Protein AF-A0ABD5DXK3-F1 (afdb_monomer_lite)

Secondary structure (DSSP, 8-state):
--HHHHHHHT--SGGGSHHHHHHTTT---SEEE--SSHHHHHHHHHHHHHTT--EEEESS---SS-TT--TT-SEEEEGGG--

Foldseek 3Di:
DPPVVQVVQLAAQLVVDPVLCVVLPPFTAPEEDEDQEPVSVVVVVVVCVVVVFDEFEDEPRHDRRSNRRRRPHGYYYYDPNPD

pLDDT: mean 95.62, std 4.59, range [68.88, 98.25]

Organism: Acinetobacter baumannii (NCBI:txid470)

Structure (mmCIF, N/CA/C/O backbone):
data_AF-A0ABD5DXK3-F1
#
_entry.id   AF-A0ABD5DXK3-F1
#
loop_
_atom_site.group_PDB
_atom_site.id
_atom_site.type_symbol
_atom_site.label_atom_id
_atom_site.label_alt_id
_atom_site.label_comp_id
_atom_site.label_asym_id
_atom_site.label_entity_id
_atom_site.label_seq_id
_atom_site.pdbx_PDB_ins_code
_atom_site.Cartn_x
_atom_site.Cartn_y
_atom_site.Cartn_z
_atom_site.occupancy
_atom_site.B_iso_or_equiv
_atom_site.auth_seq_id
_atom_site.auth_comp_id
_atom_site.auth_asym_id
_atom_site.auth_atom_id
_atom_site.pdbx_PDB_model_num
ATOM 1 N N . LEU A 1 1 ? -11.562 10.375 -5.523 1.00 68.88 1 LEU A N 1
ATOM 2 C CA . LEU A 1 1 ? -10.545 10.846 -6.506 1.00 68.88 1 LEU A CA 1
ATOM 3 C C . LEU A 1 1 ? -10.887 10.276 -7.881 1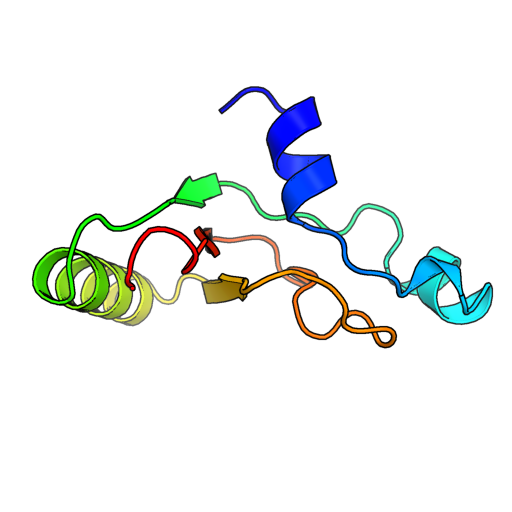.00 68.88 1 LEU A C 1
ATOM 5 O O . LEU A 1 1 ? -11.577 9.271 -7.931 1.00 68.88 1 LEU A O 1
ATOM 9 N N . GLN A 1 2 ? -10.429 10.886 -8.980 1.00 82.94 2 GLN A N 1
ATOM 10 C CA . GLN A 1 2 ? -10.643 10.320 -10.322 1.00 82.94 2 GLN A CA 1
ATOM 11 C C . GLN A 1 2 ? -9.958 8.939 -10.457 1.00 82.94 2 GLN A C 1
ATOM 13 O O . GLN A 1 2 ? -8.839 8.792 -9.951 1.00 82.94 2 GLN A O 1
ATOM 18 N N . PRO A 1 3 ? -10.547 7.962 -11.179 1.00 82.50 3 PRO A N 1
ATOM 19 C CA . PRO A 1 3 ? -10.006 6.600 -11.296 1.00 82.50 3 PRO A CA 1
ATOM 20 C C . PRO A 1 3 ? -8.545 6.536 -11.768 1.00 82.50 3 PRO A C 1
ATOM 22 O O . PRO A 1 3 ? -7.735 5.790 -11.222 1.00 82.50 3 PRO A O 1
ATOM 25 N N . ALA A 1 4 ? -8.160 7.393 -12.721 1.00 88.81 4 ALA A N 1
ATOM 26 C CA . ALA A 1 4 ? -6.786 7.466 -13.222 1.00 88.81 4 ALA A CA 1
ATOM 27 C C . ALA A 1 4 ? -5.763 7.827 -12.125 1.00 88.81 4 ALA A C 1
ATOM 29 O O . ALA A 1 4 ? -4.644 7.310 -12.106 1.00 88.81 4 ALA A O 1
ATOM 30 N N . LYS A 1 5 ? -6.151 8.686 -11.173 1.00 93.62 5 LYS A N 1
ATOM 31 C CA . LYS A 1 5 ? -5.286 9.096 -10.060 1.00 93.62 5 LYS A CA 1
ATOM 32 C C . LYS A 1 5 ? -5.109 7.966 -9.044 1.00 93.62 5 LYS A C 1
ATOM 34 O O . LYS A 1 5 ? -3.995 7.780 -8.566 1.00 93.62 5 LYS A O 1
ATOM 39 N N . ILE A 1 6 ? -6.162 7.195 -8.770 1.00 95.69 6 ILE A N 1
ATOM 40 C CA . ILE A 1 6 ? -6.114 6.024 -7.878 1.00 95.69 6 ILE A CA 1
ATOM 41 C C . ILE A 1 6 ? -5.182 4.953 -8.453 1.00 95.69 6 ILE A C 1
ATOM 43 O O . ILE A 1 6 ? -4.269 4.497 -7.763 1.00 95.69 6 ILE A O 1
ATOM 47 N N . LYS A 1 7 ? -5.325 4.641 -9.748 1.00 94.62 7 LYS A N 1
ATOM 48 C CA . LYS A 1 7 ? -4.453 3.686 -10.446 1.00 94.62 7 LYS A CA 1
ATOM 49 C C . LYS A 1 7 ? -2.978 4.082 -10.372 1.00 94.62 7 LYS A C 1
ATOM 51 O O . LYS A 1 7 ? -2.124 3.234 -10.141 1.00 94.62 7 LYS A O 1
ATOM 56 N N . ARG A 1 8 ? -2.664 5.372 -10.539 1.00 95.06 8 ARG A N 1
ATOM 57 C CA . ARG A 1 8 ? -1.286 5.877 -10.416 1.00 95.06 8 ARG A CA 1
ATOM 58 C C . ARG A 1 8 ? -0.746 5.752 -8.988 1.00 95.06 8 ARG A C 1
ATOM 60 O O . ARG A 1 8 ? 0.411 5.394 -8.811 1.00 95.06 8 ARG A O 1
ATOM 67 N N . LEU A 1 9 ? -1.564 6.061 -7.981 1.00 96.69 9 LEU A N 1
ATOM 68 C CA . LEU A 1 9 ? -1.166 6.002 -6.567 1.00 96.69 9 LEU A CA 1
ATOM 69 C C . LEU A 1 9 ? -1.090 4.569 -6.021 1.00 96.69 9 LEU A C 1
ATOM 71 O O . LEU A 1 9 ? -0.435 4.337 -5.013 1.00 96.69 9 LEU A O 1
ATOM 75 N N . SER A 1 10 ? -1.682 3.602 -6.712 1.00 97.38 10 SER A N 1
ATOM 76 C CA . SER A 1 10 ? -1.614 2.183 -6.351 1.00 97.38 10 SER A CA 1
ATOM 77 C C . SER A 1 10 ? -0.375 1.468 -6.901 1.00 97.38 10 SER A C 1
ATOM 79 O O . SER A 1 10 ? -0.331 0.244 -6.907 1.00 97.38 10 SER A O 1
ATOM 81 N N . ARG A 1 11 ? 0.606 2.209 -7.433 1.00 96.88 11 ARG A N 1
ATOM 82 C CA . ARG A 1 11 ? 1.802 1.658 -8.079 1.00 96.88 11 ARG A CA 1
ATOM 83 C C . ARG A 1 11 ? 3.080 2.254 -7.507 1.00 96.88 11 ARG A C 1
ATOM 85 O O . ARG A 1 11 ? 3.127 3.436 -7.146 1.00 96.88 11 ARG A O 1
ATOM 92 N N . ASP A 1 12 ? 4.101 1.414 -7.491 1.00 96.62 12 ASP A N 1
ATOM 93 C CA . ASP A 1 12 ? 5.505 1.725 -7.249 1.00 96.62 12 ASP A CA 1
ATOM 94 C C . ASP A 1 12 ? 6.339 1.362 -8.497 1.00 96.62 12 ASP A C 1
ATOM 96 O O . ASP A 1 12 ? 5.816 1.326 -9.618 1.00 96.62 12 ASP A O 1
ATOM 100 N N . PHE A 1 13 ? 7.633 1.107 -8.325 1.00 97.50 13 PHE A N 1
ATOM 101 C CA . PHE A 1 13 ? 8.561 0.746 -9.393 1.00 97.50 13 PHE A CA 1
ATOM 102 C C . PHE A 1 13 ? 8.620 -0.760 -9.693 1.00 97.50 13 PHE A C 1
ATOM 104 O O . PHE A 1 13 ? 9.560 -1.214 -10.340 1.00 97.50 13 PHE A O 1
ATOM 111 N N . HIS A 1 14 ? 7.606 -1.552 -9.318 1.00 97.56 14 HIS A N 1
ATOM 112 C CA . HIS A 1 14 ? 7.550 -2.982 -9.678 1.00 97.56 14 HIS A CA 1
ATOM 113 C C . HIS A 1 14 ? 7.659 -3.270 -11.180 1.00 97.56 14 HIS A C 1
ATOM 115 O O . HIS A 1 14 ? 8.000 -4.387 -11.562 1.00 97.56 14 HIS A O 1
ATOM 121 N N . TRP A 1 15 ? 7.415 -2.275 -12.039 1.00 95.06 15 TRP A N 1
ATOM 122 C CA . TRP A 1 15 ? 7.599 -2.383 -13.486 1.00 95.06 15 TRP A CA 1
ATOM 123 C C . TRP A 1 15 ? 9.047 -2.680 -13.914 1.00 95.06 15 TRP A C 1
ATOM 125 O O . TRP A 1 15 ? 9.272 -3.065 -15.058 1.00 95.06 15 TRP A O 1
ATOM 135 N N . PHE A 1 16 ? 10.022 -2.569 -13.005 1.00 96.88 16 PHE A N 1
ATOM 136 C CA . PHE A 1 16 ? 11.387 -3.069 -13.209 1.00 96.88 16 PHE A CA 1
ATOM 137 C C . PHE A 1 16 ? 11.424 -4.591 -13.430 1.00 96.88 16 PHE A C 1
ATOM 139 O O . PHE A 1 16 ? 12.348 -5.099 -14.061 1.00 96.88 16 PHE A O 1
ATOM 146 N N . SER A 1 17 ? 10.426 -5.323 -12.927 1.00 98.06 17 SER A N 1
ATOM 147 C CA . SER A 1 17 ? 10.262 -6.757 -13.143 1.00 98.06 17 SER A CA 1
ATOM 148 C C . SER A 1 17 ? 9.077 -7.018 -14.081 1.00 98.06 17 SER A C 1
ATOM 150 O O . SER A 1 17 ? 7.929 -6.721 -13.725 1.00 98.06 17 SER A O 1
ATOM 152 N N . PRO A 1 18 ? 9.303 -7.624 -15.262 1.00 97.12 18 PRO A N 1
ATOM 153 C CA . PRO A 1 18 ? 8.216 -8.057 -16.140 1.00 97.12 18 PRO A CA 1
ATOM 154 C C . PRO A 1 18 ? 7.251 -9.021 -15.437 1.00 97.12 18 PRO A C 1
ATOM 156 O O . PRO A 1 18 ? 6.040 -8.909 -15.606 1.00 97.12 18 PRO A O 1
ATOM 159 N N . LEU A 1 19 ? 7.780 -9.897 -14.572 1.00 98.12 19 LEU A N 1
ATOM 160 C CA . LEU A 1 19 ? 6.984 -10.845 -13.792 1.00 98.12 19 LEU A CA 1
ATOM 161 C C . LEU A 1 19 ? 6.033 -10.122 -12.830 1.00 98.12 19 LEU A C 1
ATOM 163 O O . LEU A 1 19 ? 4.846 -10.430 -12.783 1.00 98.12 19 LEU A O 1
ATOM 167 N N . LEU A 1 20 ? 6.534 -9.139 -12.075 1.00 97.88 20 LEU A N 1
ATOM 168 C CA . LEU A 1 20 ? 5.689 -8.389 -11.141 1.00 97.88 20 LEU A CA 1
ATOM 169 C C . LEU A 1 20 ? 4.684 -7.504 -11.877 1.00 97.88 20 LEU A C 1
ATOM 171 O O . LEU A 1 20 ? 3.569 -7.326 -11.401 1.00 97.88 20 LEU A O 1
ATOM 175 N N . THR A 1 21 ? 5.047 -6.981 -13.048 1.00 97.44 21 THR A N 1
ATOM 176 C CA . THR A 1 21 ? 4.115 -6.229 -13.903 1.00 97.44 21 THR A CA 1
ATOM 177 C C . THR A 1 21 ? 2.900 -7.072 -14.273 1.00 97.44 21 THR A C 1
ATOM 179 O O . THR A 1 21 ? 1.772 -6.584 -14.205 1.00 97.44 21 THR A O 1
ATOM 182 N N . GLU A 1 22 ? 3.127 -8.332 -14.645 1.00 97.88 22 GLU A N 1
ATOM 183 C CA . GLU A 1 22 ? 2.064 -9.281 -14.965 1.00 97.88 22 GLU A CA 1
ATOM 184 C C . GLU A 1 22 ? 1.260 -9.667 -13.714 1.00 97.88 22 GLU A C 1
ATOM 186 O O . GLU A 1 22 ? 0.037 -9.541 -13.704 1.00 97.88 22 GLU A O 1
ATOM 191 N N . GLN A 1 23 ? 1.934 -10.054 -12.628 1.00 97.94 23 GLN A N 1
ATOM 192 C CA . GLN A 1 23 ? 1.282 -10.508 -11.391 1.00 97.94 23 GLN A CA 1
ATOM 193 C C . GLN A 1 23 ? 0.447 -9.420 -10.699 1.00 97.94 23 GLN A C 1
ATOM 195 O O . GLN A 1 23 ? -0.564 -9.719 -10.062 1.00 97.94 23 GLN A O 1
ATOM 200 N N . LEU A 1 24 ? 0.855 -8.156 -10.817 1.00 97.94 24 LEU A N 1
ATOM 201 C CA . LEU A 1 24 ? 0.200 -7.011 -10.180 1.00 97.94 24 LEU A CA 1
ATOM 202 C C . LEU A 1 24 ? -0.739 -6.264 -11.140 1.00 97.94 24 LEU A C 1
ATOM 204 O O . LEU A 1 24 ? -1.296 -5.215 -10.794 1.00 97.94 24 LEU A O 1
ATOM 208 N N . ALA A 1 25 ? -0.952 -6.790 -12.349 1.00 96.50 25 ALA A N 1
ATOM 209 C CA . ALA A 1 25 ? -1.858 -6.201 -13.320 1.00 96.50 25 ALA A CA 1
ATOM 210 C C . ALA A 1 2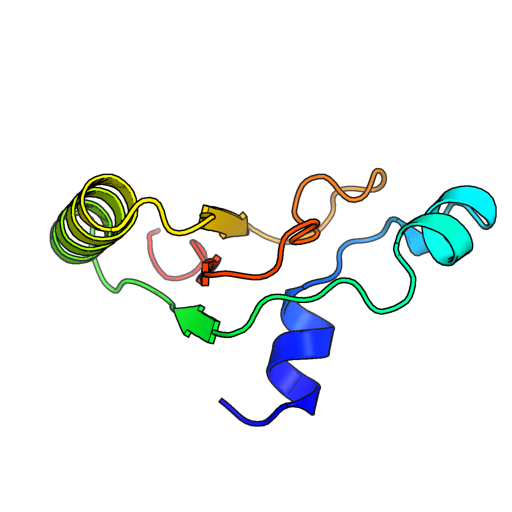5 ? -3.286 -6.087 -12.752 1.00 96.50 25 ALA A C 1
ATOM 212 O O . ALA A 1 25 ? -3.836 -7.010 -12.159 1.00 96.50 25 ALA A O 1
ATOM 213 N N . GLY A 1 26 ? -3.897 -4.912 -12.924 1.00 95.31 26 GLY A N 1
ATOM 214 C CA . GLY A 1 26 ? -5.262 -4.6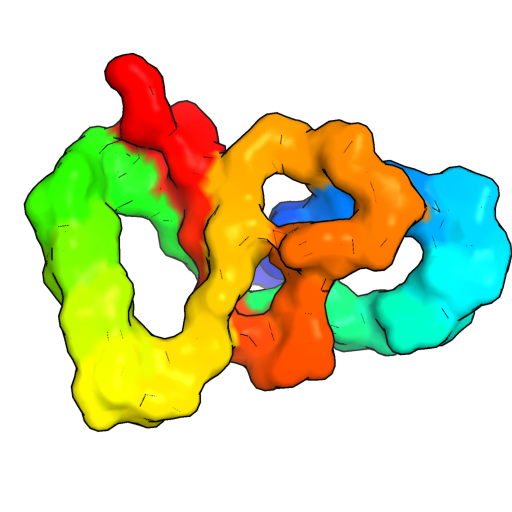34 -12.458 1.00 95.31 26 GLY A CA 1
ATOM 215 C C . GLY A 1 26 ? -5.414 -4.401 -10.950 1.00 95.31 26 GLY A C 1
ATOM 216 O O . GLY A 1 26 ? -6.478 -3.950 -10.535 1.00 95.31 26 GLY A O 1
ATOM 217 N N . LYS A 1 27 ? -4.374 -4.630 -10.139 1.00 97.69 27 LYS A N 1
ATOM 218 C CA . LYS A 1 27 ? -4.406 -4.377 -8.693 1.00 97.69 27 LYS A CA 1
ATOM 219 C C . LYS A 1 27 ? -4.366 -2.876 -8.402 1.00 97.69 27 LYS A C 1
ATOM 221 O O . LYS A 1 27 ? -3.488 -2.159 -8.889 1.00 97.69 27 LYS A O 1
ATOM 226 N N . GLN A 1 28 ? -5.346 -2.392 -7.646 1.00 97.62 28 GLN A N 1
ATOM 227 C CA . GLN A 1 28 ? -5.463 -0.995 -7.237 1.00 97.62 28 GLN A CA 1
ATOM 228 C C . GLN A 1 28 ? -6.359 -0.862 -6.008 1.00 97.62 28 GLN A C 1
ATOM 230 O O . GLN A 1 28 ? -7.207 -1.718 -5.792 1.00 97.62 28 GLN A O 1
ATOM 235 N N . ALA A 1 29 ? -6.210 0.229 -5.257 1.00 97.81 29 ALA A N 1
ATOM 236 C CA . ALA A 1 29 ? -7.137 0.578 -4.181 1.00 97.81 29 ALA A CA 1
ATOM 237 C C . ALA A 1 29 ? -8.519 0.989 -4.719 1.00 97.81 29 ALA A C 1
ATOM 239 O O . ALA A 1 29 ? -8.636 1.469 -5.850 1.00 97.81 29 ALA A O 1
ATOM 240 N N . ASP A 1 30 ? -9.538 0.894 -3.867 1.00 97.12 30 ASP A N 1
ATOM 241 C CA . ASP A 1 30 ? -10.881 1.436 -4.112 1.00 97.12 30 ASP A CA 1
ATOM 242 C C . ASP A 1 30 ? -10.937 2.933 -3.787 1.00 97.12 30 ASP A C 1
ATOM 244 O O . ASP A 1 30 ? -11.591 3.725 -4.471 1.00 97.12 30 ASP A O 1
ATOM 248 N N . ALA A 1 31 ? -10.194 3.342 -2.756 1.00 96.44 31 ALA A N 1
ATOM 249 C CA . ALA A 1 31 ? -10.086 4.725 -2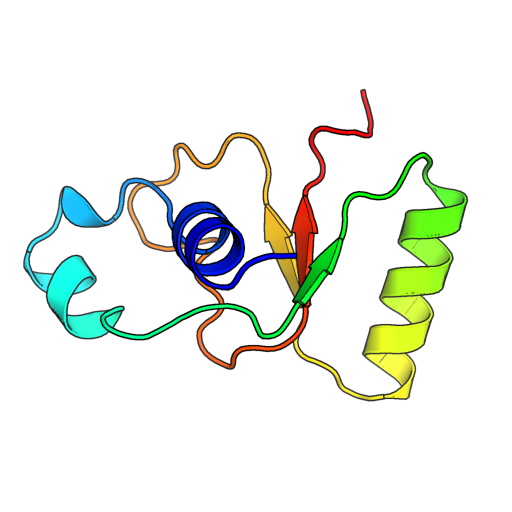.325 1.00 96.44 31 ALA A CA 1
ATOM 250 C C . ALA A 1 31 ? -8.657 5.079 -1.905 1.00 96.44 31 ALA A C 1
ATOM 252 O O . ALA A 1 31 ? -7.876 4.240 -1.462 1.00 96.44 31 ALA A O 1
ATOM 253 N N . VAL A 1 32 ? -8.325 6.366 -2.029 1.00 96.94 32 VAL A N 1
ATOM 254 C CA . VAL A 1 32 ? -7.059 6.917 -1.541 1.00 96.94 32 VAL A CA 1
ATOM 255 C C . VAL A 1 32 ? -7.350 8.105 -0.644 1.00 96.94 32 VAL A C 1
ATOM 257 O O . VAL A 1 32 ? -8.117 8.996 -1.019 1.00 96.94 32 VAL A O 1
ATOM 260 N N . VAL A 1 33 ? -6.702 8.118 0.512 1.00 96.00 33 VAL A N 1
ATOM 261 C CA . VAL A 1 33 ? -6.802 9.156 1.539 1.00 96.00 33 VAL A CA 1
ATOM 262 C C . VAL A 1 33 ? -5.415 9.689 1.858 1.00 96.00 33 VAL A C 1
ATOM 264 O O . VAL A 1 33 ? -4.426 8.972 1.735 1.00 96.00 33 VAL A O 1
ATOM 267 N N . ARG A 1 34 ? -5.342 10.955 2.257 1.00 96.31 34 ARG A N 1
ATOM 268 C CA . ARG A 1 34 ? -4.108 11.600 2.706 1.00 96.31 34 ARG A CA 1
ATOM 269 C C . ARG A 1 34 ? -4.415 12.305 4.029 1.00 96.31 34 ARG A C 1
ATOM 271 O O . ARG A 1 34 ? -4.995 13.390 3.964 1.00 96.31 34 ARG A O 1
ATOM 278 N N . PRO A 1 35 ? -4.130 11.678 5.183 1.00 96.19 35 PRO A N 1
ATOM 279 C CA . PRO A 1 35 ? -4.387 12.285 6.484 1.00 96.19 35 PRO A CA 1
ATOM 280 C C . PRO A 1 35 ? -3.552 13.557 6.661 1.00 96.19 35 PRO A C 1
ATOM 282 O O . PRO A 1 35 ? -2.446 13.670 6.121 1.00 96.19 35 PRO A O 1
ATOM 285 N N . ARG A 1 36 ? -4.115 14.520 7.389 1.00 94.75 36 ARG A N 1
ATOM 286 C CA . ARG A 1 36 ? -3.504 15.823 7.684 1.00 94.75 36 ARG A CA 1
ATOM 287 C C . ARG A 1 36 ? -2.632 15.784 8.935 1.00 94.75 36 ARG A C 1
ATOM 289 O O . ARG A 1 36 ? -1.675 16.544 9.017 1.00 94.75 36 ARG A O 1
ATOM 296 N N . ASP A 1 37 ? -2.970 14.912 9.878 1.00 96.12 37 ASP A N 1
ATOM 297 C CA . ASP A 1 37 ? -2.278 14.733 11.152 1.00 96.12 37 ASP A CA 1
ATOM 298 C C . ASP A 1 37 ? -2.398 13.280 11.662 1.00 96.12 37 ASP A C 1
ATOM 300 O O . ASP A 1 37 ? -3.038 12.418 11.045 1.00 96.12 37 ASP A O 1
ATOM 304 N N . GLU A 1 38 ? -1.734 12.996 12.784 1.00 96.62 38 GLU A N 1
ATOM 305 C CA . GLU A 1 38 ? -1.743 11.674 13.420 1.00 96.62 38 GLU A CA 1
ATOM 306 C C . GLU A 1 38 ? -3.122 11.277 13.964 1.00 96.62 38 GLU A C 1
ATOM 308 O O . GLU A 1 38 ? -3.439 10.087 14.015 1.00 96.62 38 GLU A O 1
ATOM 313 N N . GLU A 1 39 ? -3.959 12.242 14.348 1.00 97.44 39 GLU A N 1
ATOM 314 C CA . GLU A 1 39 ? -5.290 11.961 14.885 1.00 97.44 39 GLU A CA 1
ATOM 315 C C . GLU A 1 39 ? -6.224 11.459 13.779 1.00 97.44 39 GLU A C 1
ATOM 317 O O . GLU A 1 39 ? -6.905 10.448 13.963 1.00 97.44 39 GLU A O 1
ATOM 322 N N . GLU A 1 40 ? -6.199 12.081 12.599 1.00 96.69 40 GLU A N 1
ATOM 323 C CA . GLU A 1 40 ? -6.916 11.576 11.426 1.00 96.69 40 GLU A CA 1
ATOM 324 C C . GLU A 1 40 ? -6.433 10.190 11.011 1.00 96.69 40 GLU A C 1
ATOM 326 O O . GLU A 1 40 ? -7.247 9.314 10.709 1.00 96.69 40 GLU A O 1
ATOM 331 N N . LEU A 1 41 ? -5.114 9.969 11.014 1.00 97.19 41 LEU A N 1
ATOM 332 C CA . LEU A 1 41 ? -4.547 8.656 10.715 1.00 97.19 41 LEU A CA 1
ATOM 333 C C . LEU A 1 41 ? -5.049 7.605 11.713 1.00 97.19 41 LEU A C 1
ATOM 335 O O . LEU A 1 41 ? -5.471 6.523 11.302 1.00 97.19 41 LEU A O 1
ATOM 339 N N . ARG A 1 42 ? -5.046 7.927 13.010 1.00 97.94 42 ARG A N 1
ATOM 340 C CA . ARG A 1 42 ? -5.537 7.043 14.070 1.00 97.94 42 ARG A CA 1
ATOM 341 C C . ARG A 1 42 ? -7.003 6.685 13.855 1.00 97.94 42 ARG A C 1
ATOM 343 O O . ARG A 1 42 ? -7.340 5.503 13.855 1.00 97.94 42 ARG A O 1
ATOM 350 N N . GLN A 1 43 ? -7.863 7.678 13.633 1.00 97.38 43 GLN A N 1
ATOM 351 C CA . GLN A 1 43 ? -9.292 7.460 13.383 1.00 97.38 43 GLN A CA 1
ATOM 352 C C . GLN A 1 43 ? -9.521 6.561 12.166 1.00 97.38 43 GLN A C 1
ATOM 354 O O . GLN A 1 43 ? -10.334 5.636 12.214 1.00 97.38 43 GLN A O 1
ATOM 359 N N . LEU A 1 44 ? -8.761 6.791 11.097 1.00 96.69 44 LEU A N 1
ATOM 360 C CA . LEU A 1 44 ? -8.851 6.030 9.861 1.00 96.69 44 LEU A CA 1
ATOM 361 C C . LEU A 1 44 ? -8.436 4.565 10.042 1.00 96.69 44 LEU A C 1
ATOM 363 O O . LEU A 1 44 ? -9.140 3.666 9.580 1.00 96.69 44 LEU A O 1
ATOM 367 N N . VAL A 1 45 ? -7.328 4.317 10.743 1.00 97.31 45 VAL A N 1
ATOM 368 C CA . VAL A 1 45 ? -6.855 2.960 11.053 1.00 97.31 45 VAL A CA 1
ATOM 369 C C . VAL A 1 45 ? -7.851 2.236 11.959 1.00 97.31 45 VAL A C 1
ATOM 371 O O . VAL A 1 45 ? -8.185 1.083 11.687 1.00 97.31 45 VAL A O 1
ATOM 374 N N . CYS A 1 46 ? -8.382 2.907 12.987 1.00 98.12 46 CYS A N 1
ATOM 375 C CA . CYS A 1 46 ? -9.418 2.343 13.854 1.00 98.12 46 CYS A CA 1
ATOM 376 C C . CYS A 1 46 ? -10.672 1.949 13.063 1.00 98.12 46 CYS A C 1
ATOM 378 O O . CYS A 1 46 ? -11.165 0.835 13.232 1.00 98.12 46 CYS A O 1
ATOM 380 N N . ALA A 1 47 ? -11.154 2.815 12.169 1.00 97.44 47 ALA A N 1
ATOM 381 C CA . ALA A 1 47 ? -12.311 2.520 11.328 1.00 97.44 47 ALA A CA 1
ATOM 382 C C . ALA A 1 47 ? -12.041 1.336 10.382 1.00 97.44 47 ALA A C 1
ATOM 384 O O . ALA A 1 47 ? -12.862 0.425 10.279 1.00 97.44 47 ALA A O 1
ATOM 385 N N . CYS A 1 48 ? -10.870 1.292 9.737 1.00 97.25 48 CYS A N 1
ATOM 386 C CA . CYS A 1 48 ? -10.510 0.170 8.866 1.00 97.25 48 CYS A CA 1
ATOM 387 C C . CYS A 1 48 ? -10.436 -1.150 9.640 1.00 97.25 48 CYS A C 1
ATOM 389 O O . CYS A 1 48 ? -10.944 -2.159 9.161 1.00 97.25 48 CYS A O 1
ATOM 391 N N . ALA A 1 49 ? -9.884 -1.138 10.857 1.00 97.94 49 ALA A N 1
ATOM 392 C CA . ALA A 1 49 ? -9.835 -2.316 11.716 1.00 97.94 49 ALA A CA 1
ATOM 393 C C . ALA A 1 49 ? -11.237 -2.794 12.133 1.00 97.94 49 ALA A C 1
ATOM 395 O O . ALA A 1 49 ? -11.524 -3.986 12.057 1.00 97.94 49 ALA A O 1
ATOM 396 N N . GLN A 1 50 ? -12.127 -1.873 12.521 1.00 98.25 50 GLN A N 1
ATOM 397 C CA . GLN A 1 50 ? -13.512 -2.189 12.897 1.00 98.25 50 GLN A CA 1
ATOM 398 C C . GLN A 1 50 ? -14.310 -2.808 11.745 1.00 98.25 50 GLN A C 1
ATOM 400 O O . GLN A 1 50 ? -15.095 -3.727 11.965 1.00 98.25 50 GLN A O 1
ATOM 405 N N . HIS A 1 51 ? -14.098 -2.319 10.524 1.00 97.06 51 HIS A N 1
ATOM 406 C CA . HIS A 1 51 ? -14.797 -2.789 9.327 1.00 97.06 51 HIS A CA 1
ATOM 407 C C . HIS A 1 51 ? -14.050 -3.885 8.560 1.00 97.06 51 HIS A C 1
ATOM 409 O O . HIS A 1 51 ? -14.527 -4.311 7.512 1.00 97.06 51 HIS A O 1
ATOM 415 N N . GLN A 1 52 ? -12.895 -4.333 9.063 1.00 97.12 52 GLN A N 1
ATOM 416 C CA . GLN A 1 52 ? -12.027 -5.311 8.399 1.00 97.12 52 GLN A CA 1
ATOM 417 C C . GLN A 1 52 ? -11.679 -4.907 6.954 1.00 97.12 52 GLN A C 1
ATOM 419 O O . GLN A 1 52 ? -11.602 -5.744 6.057 1.00 97.12 52 GLN A O 1
ATOM 424 N N . LEU A 1 53 ? -11.482 -3.607 6.722 1.00 97.19 53 LEU A N 1
ATOM 425 C CA . LEU A 1 53 ? -11.117 -3.073 5.414 1.00 97.19 53 LEU A CA 1
ATOM 426 C C . LEU A 1 53 ? -9.604 -3.208 5.196 1.00 97.19 53 LEU A C 1
ATOM 428 O O . LEU A 1 53 ? -8.836 -2.722 6.035 1.00 97.19 53 LEU A O 1
ATOM 432 N N . PRO A 1 54 ? -9.157 -3.798 4.068 1.00 97.88 54 PRO A N 1
ATOM 433 C CA . PRO A 1 54 ? -7.748 -3.816 3.705 1.00 97.88 54 PRO A CA 1
ATOM 434 C C . PRO A 1 54 ? -7.179 -2.399 3.651 1.00 97.88 54 PRO A C 1
ATOM 436 O O . PRO A 1 54 ? -7.761 -1.499 3.036 1.00 97.88 54 PRO A O 1
ATOM 439 N N . LEU A 1 55 ? -6.028 -2.210 4.292 1.00 97.44 55 LEU A N 1
ATOM 440 C CA . LEU A 1 55 ? -5.342 -0.928 4.372 1.00 97.44 55 LEU A CA 1
ATOM 441 C C . LEU A 1 55 ? -3.907 -1.085 3.878 1.00 97.44 55 LEU A C 1
ATOM 443 O O . LEU A 1 55 ? -3.161 -1.932 4.362 1.00 97.44 55 LEU A O 1
ATOM 447 N N . THR A 1 56 ? -3.514 -0.247 2.921 1.00 97.94 56 THR A N 1
ATOM 448 C CA . THR A 1 56 ? -2.157 -0.216 2.363 1.00 97.94 56 THR A CA 1
ATOM 449 C C . THR A 1 56 ? -1.529 1.155 2.579 1.00 97.94 56 THR A C 1
ATOM 451 O O . THR A 1 56 ? -2.100 2.176 2.199 1.00 97.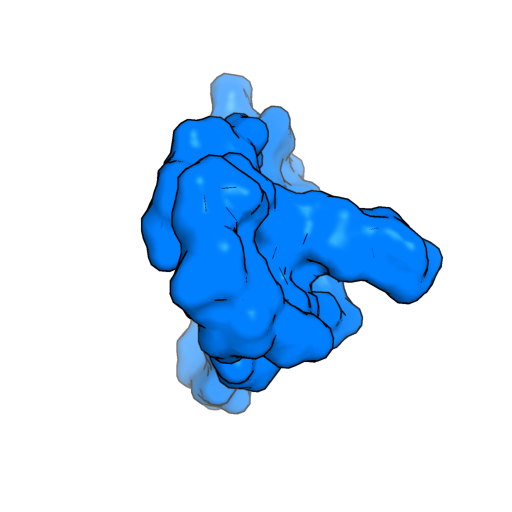94 56 THR A O 1
ATOM 454 N N . LEU A 1 57 ? -0.339 1.201 3.174 1.00 96.62 57 LEU A N 1
ATOM 455 C CA . LEU A 1 57 ? 0.392 2.451 3.386 1.00 96.62 57 LEU A CA 1
ATOM 456 C C . LEU A 1 57 ? 1.238 2.810 2.160 1.00 96.62 57 LEU A C 1
ATOM 458 O O . LEU A 1 57 ? 1.897 1.957 1.565 1.00 96.62 57 LEU A O 1
ATOM 462 N N . ARG A 1 58 ? 1.270 4.099 1.814 1.00 96.81 58 ARG A N 1
ATOM 463 C CA . ARG A 1 58 ? 2.087 4.661 0.735 1.00 96.81 58 ARG A CA 1
ATOM 464 C C . ARG A 1 58 ? 2.944 5.813 1.257 1.00 96.81 58 ARG A C 1
ATOM 466 O O . ARG A 1 58 ? 2.421 6.824 1.708 1.00 96.81 58 ARG A O 1
ATOM 473 N N . GLY A 1 59 ? 4.261 5.680 1.109 1.00 94.69 59 GLY A N 1
ATOM 474 C CA . GLY A 1 59 ? 5.219 6.786 1.234 1.00 94.69 59 GLY A CA 1
ATOM 475 C C . GLY A 1 59 ? 5.533 7.434 -0.123 1.00 94.69 59 GLY A C 1
ATOM 476 O O . GLY A 1 59 ? 4.643 7.696 -0.930 1.00 94.69 59 GLY A O 1
ATOM 477 N N . SER A 1 60 ? 6.820 7.622 -0.428 1.00 92.94 60 SER A N 1
ATOM 478 C CA . SER A 1 60 ? 7.301 8.173 -1.712 1.00 92.94 60 SER A CA 1
ATOM 479 C C . SER A 1 60 ? 7.081 7.258 -2.927 1.00 92.94 60 SER A C 1
ATOM 481 O O . SER A 1 60 ? 7.183 7.715 -4.064 1.00 92.94 60 SER A O 1
ATOM 483 N N . ALA A 1 61 ? 6.745 5.985 -2.695 1.00 95.12 61 ALA A N 1
ATOM 484 C CA . ALA A 1 61 ? 6.463 4.971 -3.712 1.00 95.12 61 ALA A CA 1
ATOM 485 C C . ALA A 1 61 ? 7.625 4.593 -4.643 1.00 95.12 61 ALA A C 1
ATOM 487 O O . ALA A 1 61 ? 7.416 4.291 -5.815 1.00 95.12 61 ALA A O 1
ATOM 488 N N . THR A 1 62 ? 8.839 4.554 -4.098 1.00 96.62 62 THR A N 1
ATOM 489 C CA . THR A 1 62 ? 10.059 4.139 -4.810 1.00 96.62 62 THR A CA 1
ATOM 490 C C . THR A 1 62 ? 10.434 2.666 -4.588 1.00 96.62 62 THR A C 1
ATOM 492 O O . THR A 1 62 ? 11.546 2.259 -4.917 1.00 96.62 62 THR A O 1
ATOM 495 N N . GLY A 1 63 ? 9.543 1.868 -3.986 1.00 96.31 63 GLY A N 1
ATOM 496 C CA . GLY A 1 63 ? 9.723 0.418 -3.842 1.00 96.31 63 GLY A CA 1
ATOM 497 C C . GLY A 1 63 ? 9.682 -0.292 -5.197 1.00 96.31 63 GLY A C 1
ATOM 498 O O . GLY A 1 63 ? 9.065 0.208 -6.129 1.00 96.31 63 GLY A O 1
ATOM 499 N N . ASN A 1 64 ? 10.349 -1.440 -5.323 1.00 97.38 64 ASN A N 1
ATOM 500 C CA . ASN A 1 64 ? 10.480 -2.167 -6.596 1.00 97.38 64 ASN A CA 1
ATOM 501 C C . ASN A 1 64 ? 9.766 -3.525 -6.601 1.00 97.38 64 ASN A C 1
ATOM 503 O O . ASN A 1 64 ? 9.848 -4.251 -7.587 1.00 97.38 64 ASN A O 1
ATOM 507 N N . TYR A 1 65 ? 9.111 -3.904 -5.503 1.00 97.25 65 TYR A N 1
ATOM 508 C CA . TYR A 1 65 ? 8.550 -5.248 -5.339 1.00 97.25 65 TYR A CA 1
ATOM 509 C C . TYR A 1 65 ? 7.027 -5.253 -5.223 1.00 97.25 65 TYR A C 1
ATOM 511 O O . TYR A 1 65 ? 6.442 -6.287 -4.921 1.00 97.25 65 TYR A O 1
ATOM 519 N N . GLY A 1 66 ? 6.375 -4.111 -5.448 1.00 96.94 66 GLY A N 1
ATOM 520 C CA . GLY A 1 66 ? 4.936 -3.987 -5.277 1.00 96.94 66 GLY A CA 1
ATOM 521 C C . GLY A 1 66 ? 4.524 -3.862 -3.813 1.00 96.94 66 GLY A C 1
ATOM 522 O O . GLY A 1 66 ? 3.377 -4.154 -3.493 1.00 96.94 66 GLY A O 1
ATOM 523 N N . GLN A 1 67 ? 5.424 -3.440 -2.911 1.00 96.94 67 GLN A N 1
ATOM 524 C CA . GLN A 1 67 ? 5.182 -3.456 -1.457 1.00 96.94 67 GLN A CA 1
ATOM 525 C C . GLN A 1 67 ? 3.962 -2.627 -1.033 1.00 96.94 67 GLN A C 1
ATOM 527 O O . GLN A 1 67 ? 3.364 -2.893 0.004 1.00 96.94 67 GLN A O 1
ATOM 532 N N . LEU A 1 68 ? 3.615 -1.614 -1.829 1.00 96.88 68 LEU A N 1
ATOM 533 C CA . LEU A 1 68 ? 2.464 -0.737 -1.602 1.00 96.88 68 LEU A CA 1
ATOM 534 C C . LEU A 1 68 ? 1.303 -0.987 -2.570 1.00 96.88 68 LEU A C 1
ATOM 536 O O . LEU A 1 68 ? 0.368 -0.187 -2.615 1.00 96.88 68 LEU A O 1
ATOM 540 N N . VAL A 1 69 ? 1.376 -2.027 -3.402 1.00 97.88 69 VAL A N 1
ATOM 541 C CA . VAL A 1 69 ? 0.304 -2.341 -4.349 1.00 97.88 69 VAL A CA 1
ATOM 542 C C . VAL A 1 69 ? -0.858 -2.976 -3.575 1.00 97.88 69 VAL A C 1
ATOM 544 O O . VAL A 1 69 ? -0.661 -4.020 -2.955 1.00 97.88 69 VAL A O 1
ATOM 547 N N . PRO A 1 70 ? -2.075 -2.401 -3.611 1.00 97.94 70 PRO A N 1
ATOM 548 C CA . PRO A 1 70 ? -3.224 -2.936 -2.881 1.00 97.94 70 PRO A CA 1
ATOM 549 C C . PRO A 1 70 ? -3.733 -4.225 -3.540 1.00 97.94 70 PRO A C 1
ATOM 551 O O . PRO A 1 70 ? -4.495 -4.193 -4.510 1.00 97.94 70 PRO A O 1
ATOM 554 N N . LEU A 1 71 ? -3.276 -5.376 -3.045 1.00 97.56 71 LEU A N 1
ATOM 555 C CA . LEU A 1 71 ? -3.568 -6.690 -3.638 1.00 97.56 71 LEU A CA 1
ATOM 556 C C . LEU A 1 71 ? -5.051 -7.079 -3.547 1.00 97.56 71 LEU A C 1
ATOM 558 O O . LEU A 1 71 ? -5.567 -7.755 -4.447 1.00 97.56 71 LEU A O 1
ATOM 562 N N . GLU A 1 72 ? -5.706 -6.623 -2.480 1.00 96.94 72 GLU A N 1
ATOM 563 C CA . GLU A 1 72 ? -7.112 -6.875 -2.142 1.00 96.94 72 GLU A CA 1
ATOM 564 C C . GLU A 1 72 ? -7.995 -5.626 -2.309 1.00 96.94 72 GLU A C 1
ATOM 566 O O . GLU A 1 72 ? -9.134 -5.604 -1.855 1.00 96.94 72 GLU A O 1
ATOM 571 N N . GLY A 1 73 ? -7.484 -4.574 -2.957 1.00 96.62 73 GLY A N 1
ATOM 572 C CA . GLY A 1 73 ? -8.185 -3.295 -3.040 1.00 96.62 73 GLY A CA 1
ATOM 573 C C . GLY A 1 73 ? -8.179 -2.548 -1.711 1.00 96.62 73 GLY A C 1
ATOM 574 O O . GLY A 1 73 ? -7.130 -2.404 -1.080 1.00 96.62 73 GLY A O 1
ATOM 575 N N . GLY A 1 74 ? -9.333 -2.023 -1.313 1.00 96.88 74 GLY A N 1
ATOM 576 C CA . GLY A 1 74 ? -9.506 -1.313 -0.056 1.00 96.88 74 GLY A CA 1
ATOM 577 C C . GLY A 1 74 ? -8.926 0.098 -0.079 1.00 96.88 74 GLY A C 1
ATOM 578 O O . GLY A 1 74 ? -9.026 0.833 -1.069 1.00 96.88 74 GLY A O 1
ATOM 579 N N . LEU A 1 75 ? -8.356 0.504 1.052 1.00 97.50 75 LEU A N 1
ATOM 580 C CA . LEU A 1 75 ? -7.938 1.874 1.297 1.00 97.50 75 LEU A CA 1
ATOM 581 C C . LEU A 1 75 ? -6.422 2.019 1.209 1.00 97.50 75 LEU A C 1
ATOM 583 O O . LEU A 1 75 ? -5.675 1.366 1.935 1.00 97.50 75 LEU A O 1
ATOM 587 N N . LEU A 1 76 ? -5.960 2.938 0.363 1.00 97.94 76 LEU A N 1
ATOM 588 C CA . LEU A 1 76 ? -4.556 3.330 0.329 1.00 97.94 76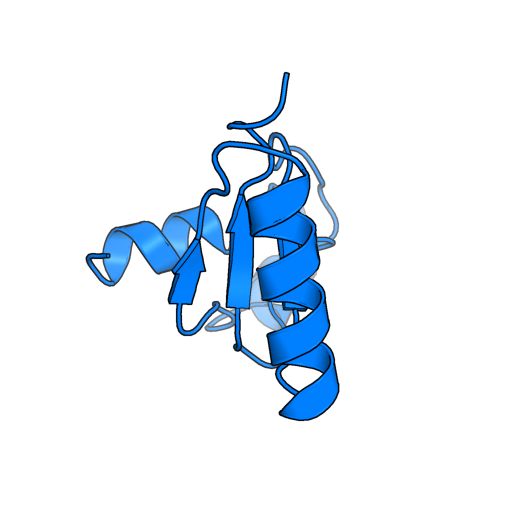 LEU A CA 1
ATOM 589 C C . LEU A 1 76 ? -4.348 4.673 1.034 1.00 97.94 76 LEU A C 1
ATOM 591 O O . LEU A 1 76 ? -5.015 5.664 0.729 1.00 97.94 76 LEU A O 1
ATOM 595 N N . VAL A 1 77 ? -3.410 4.700 1.976 1.00 97.69 77 VAL A N 1
ATOM 596 C CA . VAL A 1 77 ? -3.105 5.865 2.811 1.00 97.69 77 VAL A CA 1
ATOM 597 C C . VAL A 1 77 ? -1.812 6.503 2.329 1.00 97.69 77 VAL A C 1
ATOM 599 O O . VAL A 1 77 ? -0.733 5.931 2.467 1.00 97.69 77 VAL A O 1
ATOM 602 N N . ASP A 1 78 ? -1.923 7.690 1.747 1.00 96.69 78 ASP A N 1
ATOM 603 C CA . ASP A 1 78 ? -0.791 8.509 1.328 1.00 96.69 78 ASP A CA 1
ATOM 604 C C . ASP A 1 78 ? -0.231 9.276 2.533 1.00 96.69 78 ASP A C 1
ATOM 606 O O . ASP A 1 78 ? -0.813 10.254 2.999 1.00 96.69 78 ASP A O 1
ATOM 610 N N . MET A 1 79 ? 0.917 8.827 3.028 1.00 96.25 79 MET A N 1
ATOM 611 C CA . MET A 1 79 ? 1.588 9.366 4.211 1.00 96.25 79 MET A CA 1
ATOM 612 C C . MET A 1 79 ? 2.367 10.654 3.924 1.00 96.25 79 MET A C 1
ATOM 614 O O . MET A 1 79 ? 2.864 11.282 4.848 1.00 96.25 79 MET A O 1
ATOM 618 N N . THR A 1 80 ? 2.456 11.108 2.668 1.00 92.75 80 THR A N 1
ATOM 619 C CA . THR A 1 80 ? 3.248 12.301 2.300 1.00 92.75 80 THR A CA 1
ATOM 620 C C . THR A 1 80 ? 2.680 13.616 2.850 1.00 92.75 80 THR A C 1
ATOM 622 O O . THR A 1 80 ? 3.247 14.684 2.616 1.00 92.75 80 THR A O 1
ATOM 625 N N . GLY A 1 81 ? 1.515 13.583 3.508 1.00 87.94 81 GLY A N 1
ATOM 626 C CA . GLY A 1 81 ? 0.933 14.713 4.244 1.00 87.94 81 GLY A CA 1
ATOM 627 C C . GLY A 1 81 ? 1.461 14.884 5.670 1.00 87.94 81 GLY A C 1
ATOM 628 O O . GLY A 1 81 ? 1.280 15.960 6.223 1.00 87.94 81 GLY A O 1
ATOM 629 N N . LEU A 1 82 ? 2.120 13.864 6.225 1.00 89.69 82 LEU A N 1
ATOM 630 C CA . LEU A 1 82 ? 2.599 13.818 7.604 1.00 89.69 82 LEU A CA 1
ATOM 631 C C . LEU A 1 82 ? 4.128 13.958 7.604 1.00 89.69 82 LEU A C 1
ATOM 633 O O . LEU A 1 82 ? 4.826 12.962 7.431 1.00 89.69 82 LEU A O 1
ATOM 637 N N . ASN A 1 83 ? 4.638 15.187 7.729 1.00 76.88 83 ASN A N 1
ATOM 638 C CA . ASN A 1 83 ? 6.075 15.485 7.815 1.00 76.88 83 ASN A CA 1
ATOM 639 C C . ASN A 1 83 ? 6.354 16.523 8.897 1.00 76.88 83 ASN A C 1
ATOM 641 O O . ASN A 1 83 ? 5.536 17.466 9.002 1.00 76.88 83 ASN A O 1
#

Sequence (83 aa):
LQPAKIKRLSRDFHWFSPLLTEQLAGKQADAVVRPRDEEELRQLVCACAQHQLPLTLRGSATGNYGQLVPLEGGLLVDMTGLN

InterPro domains:
  IPR006094 FAD linked oxidase, N-terminal [PF01565] (30-83)
  IPR016166 FAD-binding domain, PCMH-type [PS51387] (25-83)
  IPR016169 FAD-binding, type PCMH, subdomain 2 [G3DSA:3.30.465.10] (5-83)
  IPR036318 FAD-binding, type PCMH-like superfamily [SSF56176] (4-83)

Radius of gyration: 12.84 Å; chains: 1; bounding box: 26×27×31 Å